Protein AF-A0A6N8J0K9-F1 (afdb_monomer_lite)

Organism: NCBI:txid2682844

Secondary structure (DSSP, 8-state):
---------------------HHHHHHHHHHHHHHHHHH-GGGGTSTT-TTHHHHHTTSTTT--S-HHHHHHHHHHHHHH---HHHHHHHHHTHHHHHHHHHHHHHHHHHHHHHHH-HHHHHHHTTS---S-HHHHHHHHHHHTS-TT--S------TTSPPPPPP--PPPP------

Foldseek 3Di:
DDDDDDDDDPPPDVPPPPPDDPLRVVLLVLLVLLVVCQVDVVLVVPPPRPSVLSVQQLQVVRHPDDLVSNVSSLVSNLVVDPDPRSLLVCQAGRVLNSCAPVLVVCLVVLLVVLVVDVSSLVSLVSHDDHHDPVSVVSNVVSNPDDPPPPDDDDDPDPPDDDDDDDDDDDDDPDDDDD

Radius of gyration: 23.14 Å; chains: 1; bounding box: 69×54×76 Å

pLDDT: mean 70.13, std 21.24, range [27.25, 92.38]

Sequence (178 aa):
MPNAAEIVLDVKTPRVASSGTRRERFLDEWAAAYVRAQRDPTLLEVDEHPLRWAVRDLVLPLGMASAEDCWEVVLRILRLTSDSEVLNVLVAGPLAYLIADSGRLFIDRIEAEAWRSPKFRKLLHCVWRCGPADVWARIDAVRELPTTWRTGLPHRDPCRPAAATPGDDCPSPSLRVA

InterPro domains:
  IPR049221 Domain of unknown function DUF6869 [PF21746] (47-144)

Structure (mmCIF, N/CA/C/O backbone):
data_AF-A0A6N8J0K9-F1
#
_entry.id   AF-A0A6N8J0K9-F1
#
loop_
_atom_site.group_PDB
_atom_site.id
_atom_site.type_symbol
_atom_site.label_atom_id
_atom_site.label_alt_id
_atom_site.label_comp_id
_atom_site.label_asym_id
_atom_site.label_entity_id
_atom_site.label_seq_id
_atom_site.pdbx_PDB_ins_code
_atom_site.Cartn_x
_atom_site.Cartn_y
_atom_site.Cartn_z
_atom_site.occupancy
_atom_site.B_iso_or_equiv
_atom_site.auth_seq_id
_atom_site.auth_comp_id
_atom_site.auth_asym_id
_atom_site.auth_atom_id
_atom_site.pdbx_PDB_model_num
ATOM 1 N N . MET A 1 1 ? 37.560 31.696 46.627 1.00 37.91 1 MET A N 1
ATOM 2 C CA . MET A 1 1 ? 37.158 32.159 45.283 1.00 37.91 1 MET A CA 1
ATOM 3 C C . MET A 1 1 ? 36.817 30.922 44.452 1.00 37.91 1 MET A C 1
ATOM 5 O O . MET A 1 1 ? 37.749 30.275 43.992 1.00 37.91 1 MET A O 1
ATOM 9 N N . PRO A 1 2 ? 35.544 30.495 44.365 1.00 39.41 2 PRO A N 1
ATOM 10 C CA . PRO A 1 2 ? 35.146 29.360 43.534 1.00 39.41 2 PRO A CA 1
ATOM 11 C C . PRO A 1 2 ? 34.843 29.828 42.102 1.00 39.41 2 PRO A C 1
ATOM 13 O O . PRO A 1 2 ? 34.223 30.871 41.909 1.00 39.41 2 PRO A O 1
ATOM 16 N N . ASN A 1 3 ? 35.317 29.076 41.109 1.00 37.09 3 ASN A N 1
ATOM 17 C CA . ASN A 1 3 ? 35.076 29.345 39.693 1.00 37.09 3 ASN A CA 1
ATOM 18 C C . ASN A 1 3 ? 33.691 28.813 39.289 1.00 37.09 3 ASN A C 1
ATOM 20 O O . ASN A 1 3 ? 33.386 27.643 39.523 1.00 37.09 3 ASN A O 1
ATOM 24 N N . ALA A 1 4 ? 32.882 29.689 38.699 1.00 43.97 4 ALA A N 1
ATOM 25 C CA . ALA A 1 4 ? 31.585 29.406 38.112 1.00 43.97 4 ALA A CA 1
ATOM 26 C C . ALA A 1 4 ? 31.700 29.482 36.582 1.00 43.97 4 ALA A C 1
ATOM 28 O O . ALA A 1 4 ? 31.986 30.549 36.048 1.00 43.97 4 ALA A O 1
ATOM 29 N N . ALA A 1 5 ? 31.465 28.355 35.908 1.00 46.19 5 ALA A N 1
ATOM 30 C CA . ALA A 1 5 ? 30.976 28.252 34.527 1.00 46.19 5 ALA A CA 1
ATOM 31 C C . ALA A 1 5 ? 30.537 26.785 34.318 1.00 46.19 5 ALA A C 1
ATOM 33 O O . ALA A 1 5 ? 31.371 25.884 34.299 1.00 46.19 5 ALA A O 1
ATOM 34 N N . GLU A 1 6 ? 29.254 26.484 34.551 1.00 41.03 6 GLU A N 1
ATOM 35 C CA . GLU A 1 6 ? 28.225 26.267 33.506 1.00 41.03 6 GLU A CA 1
ATOM 36 C C . GLU A 1 6 ? 28.444 24.950 32.739 1.00 41.03 6 GLU A C 1
ATOM 38 O O . GLU A 1 6 ? 29.311 24.826 31.885 1.00 41.03 6 GLU A O 1
ATOM 43 N N . ILE A 1 7 ? 27.795 23.852 33.148 1.00 47.38 7 ILE A N 1
ATOM 44 C CA . ILE A 1 7 ? 26.453 23.440 32.684 1.00 47.38 7 ILE A CA 1
ATOM 45 C C . ILE A 1 7 ? 26.294 23.674 31.176 1.00 47.38 7 ILE A C 1
ATOM 47 O O . ILE A 1 7 ? 25.633 24.612 30.742 1.00 47.38 7 ILE A O 1
ATOM 51 N N . VAL A 1 8 ? 26.863 22.775 30.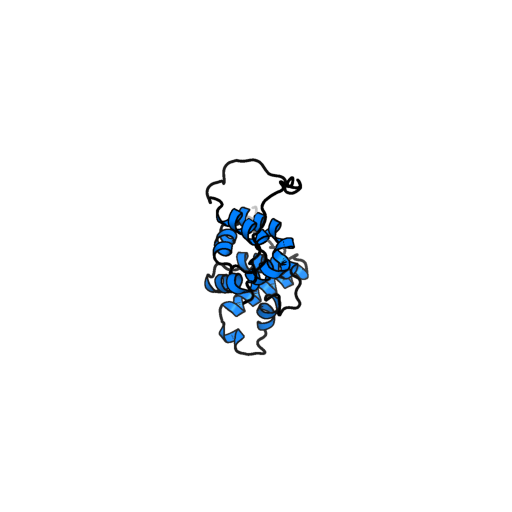374 1.00 44.28 8 VAL A N 1
ATOM 52 C CA . VAL A 1 8 ? 26.406 22.578 28.997 1.00 44.28 8 VAL A CA 1
ATOM 53 C C . VAL A 1 8 ? 25.475 21.378 28.998 1.00 44.28 8 VAL A C 1
ATOM 55 O O . VAL A 1 8 ? 25.856 20.256 29.325 1.00 44.28 8 VAL A O 1
ATOM 58 N N . LEU A 1 9 ? 24.222 21.692 28.692 1.00 39.19 9 LEU A N 1
ATOM 59 C CA . LEU A 1 9 ? 23.090 20.800 28.533 1.00 39.19 9 LEU A CA 1
ATOM 60 C C . LEU A 1 9 ? 23.458 19.578 27.686 1.00 39.19 9 LEU A C 1
ATOM 62 O O . LEU A 1 9 ? 23.813 19.700 26.513 1.00 39.19 9 LEU A O 1
ATOM 66 N N . ASP A 1 10 ? 23.270 18.401 28.279 1.00 38.03 10 ASP A N 1
ATOM 67 C CA . ASP A 1 10 ? 23.018 17.152 27.568 1.00 38.03 10 ASP A CA 1
ATOM 68 C C . ASP A 1 10 ? 21.685 17.322 26.816 1.00 38.03 10 ASP A C 1
ATOM 70 O O . ASP A 1 10 ? 20.605 16.940 27.274 1.00 38.03 10 ASP A O 1
ATOM 74 N N . VAL A 1 11 ? 21.740 18.008 25.669 1.00 41.25 11 VAL A N 1
ATOM 75 C CA . VAL A 1 11 ? 20.702 17.909 24.649 1.00 41.25 11 VAL A CA 1
ATOM 76 C C . VAL A 1 11 ? 20.838 16.504 24.098 1.00 41.25 11 VAL A C 1
ATOM 78 O O . VAL A 1 11 ? 21.549 16.240 23.130 1.00 41.25 11 VAL A O 1
ATOM 81 N N . LYS A 1 12 ? 20.139 15.590 24.761 1.00 38.19 12 LYS A N 1
ATOM 82 C CA . LYS A 1 12 ? 19.799 14.277 24.251 1.00 38.19 12 LYS A CA 1
ATOM 83 C C . LYS A 1 12 ? 18.932 14.481 23.015 1.00 38.19 12 LYS A C 1
ATOM 85 O O . LYS A 1 12 ? 17.704 14.439 23.069 1.00 38.19 12 LYS A O 1
ATOM 90 N N . THR A 1 13 ? 19.585 14.744 21.889 1.00 38.44 13 THR A N 1
ATOM 91 C CA . THR A 1 13 ? 19.009 14.595 20.560 1.00 38.44 13 THR A CA 1
ATOM 92 C C . THR A 1 13 ? 18.334 13.225 20.540 1.00 38.44 13 THR A C 1
ATOM 94 O O . THR A 1 13 ? 18.974 12.242 20.938 1.00 38.44 13 THR A O 1
ATOM 97 N N . PRO A 1 14 ? 17.063 13.097 20.119 1.00 34.81 14 PRO A N 1
ATOM 98 C CA . PRO A 1 14 ? 16.511 11.785 19.851 1.00 34.81 14 PRO A CA 1
ATOM 99 C C . PRO A 1 14 ? 17.343 11.189 18.719 1.00 34.81 14 PRO A C 1
ATOM 101 O O . PRO A 1 14 ? 17.196 11.526 17.546 1.00 34.81 14 PRO A O 1
ATOM 104 N N . ARG A 1 15 ? 18.285 10.331 19.103 1.00 34.47 15 ARG A N 1
ATOM 105 C CA . ARG A 1 15 ? 19.026 9.454 18.215 1.00 34.47 15 ARG A CA 1
ATOM 106 C C . ARG A 1 15 ? 17.961 8.530 17.635 1.00 34.47 15 ARG A C 1
ATOM 108 O O . ARG A 1 15 ? 17.581 7.553 18.276 1.00 34.47 15 ARG A O 1
ATOM 115 N N . VAL A 1 16 ? 17.396 8.895 16.483 1.00 47.88 16 VAL A N 1
ATOM 116 C CA . VAL A 1 16 ? 16.538 7.994 15.713 1.00 47.88 16 VAL A CA 1
ATOM 117 C C . VAL A 1 16 ? 17.436 6.820 15.370 1.00 47.88 16 VAL A C 1
ATOM 119 O O . VAL A 1 16 ? 18.315 6.917 14.516 1.00 47.88 16 VAL A O 1
ATOM 122 N N . ALA A 1 17 ? 17.303 5.746 16.142 1.00 40.53 17 ALA A N 1
ATOM 123 C CA . ALA A 1 17 ? 17.994 4.504 15.897 1.00 40.53 17 ALA A CA 1
ATOM 124 C C . ALA A 1 17 ? 17.474 3.979 14.560 1.00 40.53 17 ALA A C 1
ATOM 126 O O . ALA A 1 17 ? 16.428 3.344 14.485 1.00 40.53 17 ALA A O 1
ATOM 127 N N . SER A 1 18 ? 18.191 4.276 13.481 1.00 49.00 18 SER A N 1
ATOM 128 C CA . SER A 1 18 ? 18.022 3.620 12.193 1.00 49.00 18 SER A CA 1
ATOM 129 C C . SER A 1 18 ? 18.579 2.197 12.301 1.00 49.00 18 SER A C 1
ATOM 131 O O . SER A 1 18 ? 19.588 1.856 11.690 1.00 49.00 18 SER A O 1
ATOM 133 N N . SER A 1 19 ? 17.949 1.374 13.137 1.00 49.12 19 SER A N 1
ATOM 134 C CA . SER A 1 19 ? 18.198 -0.060 13.281 1.00 49.12 19 SER A CA 1
ATOM 135 C C . SER A 1 19 ? 17.132 -0.860 12.535 1.00 49.12 19 SER A C 1
ATOM 137 O O . SER A 1 19 ? 16.676 -1.888 13.024 1.00 49.12 19 SER A O 1
ATOM 139 N N . GLY A 1 20 ? 16.686 -0.366 11.377 1.00 59.34 20 GLY A N 1
ATOM 140 C CA . GLY A 1 20 ? 15.773 -1.123 10.532 1.00 59.34 20 GLY A CA 1
ATOM 141 C C . GLY A 1 20 ? 16.510 -2.286 9.878 1.00 59.34 20 GLY A C 1
ATOM 142 O O . GLY A 1 20 ? 17.673 -2.134 9.479 1.00 59.34 20 GLY A O 1
ATOM 143 N N . THR A 1 21 ? 15.873 -3.451 9.773 1.00 83.12 21 THR A N 1
ATOM 144 C CA . THR A 1 21 ? 16.449 -4.606 9.065 1.00 83.12 21 THR A CA 1
ATOM 145 C C . THR A 1 21 ? 16.818 -4.231 7.618 1.00 83.12 21 THR A C 1
ATOM 147 O O . THR A 1 21 ? 16.293 -3.269 7.054 1.00 83.12 21 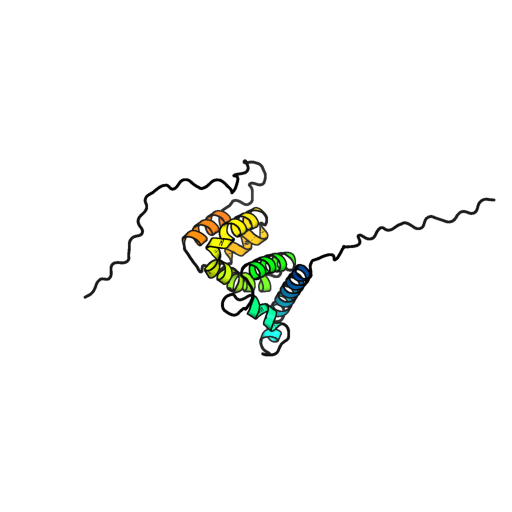THR A O 1
ATOM 150 N N . ARG A 1 22 ? 17.744 -4.965 6.971 1.00 85.94 22 ARG A N 1
ATOM 151 C CA . ARG A 1 22 ? 18.100 -4.712 5.551 1.00 85.94 22 ARG A CA 1
ATOM 152 C C . ARG A 1 22 ? 16.846 -4.676 4.662 1.00 85.94 22 ARG A C 1
ATOM 154 O O . ARG A 1 22 ? 16.783 -3.861 3.750 1.00 85.94 22 ARG A O 1
ATOM 161 N N . ARG A 1 23 ? 15.859 -5.520 4.976 1.00 85.56 23 ARG A N 1
ATOM 162 C CA . ARG A 1 23 ? 14.555 -5.568 4.313 1.00 85.56 23 ARG A CA 1
ATOM 163 C C . ARG A 1 23 ? 13.742 -4.297 4.547 1.00 85.56 23 ARG A C 1
ATOM 165 O O . ARG A 1 23 ? 13.281 -3.713 3.582 1.00 85.56 23 ARG A O 1
ATOM 172 N N . GLU A 1 24 ? 13.609 -3.824 5.784 1.00 87.94 24 GLU A N 1
ATOM 173 C CA . GLU A 1 24 ? 12.866 -2.584 6.065 1.00 87.94 24 GLU A CA 1
ATOM 174 C C . GLU A 1 24 ? 13.428 -1.383 5.310 1.00 87.94 24 GLU A C 1
ATOM 176 O O . GLU A 1 24 ? 12.662 -0.652 4.691 1.00 87.94 24 GLU A O 1
ATOM 181 N N . ARG A 1 25 ? 14.759 -1.229 5.285 1.00 89.75 25 ARG A N 1
ATOM 182 C CA . ARG A 1 25 ? 15.398 -0.146 4.523 1.00 89.75 25 ARG A CA 1
ATOM 183 C C . ARG A 1 25 ? 15.123 -0.254 3.028 1.00 89.75 25 ARG A C 1
ATOM 185 O O . ARG A 1 25 ? 14.883 0.763 2.391 1.00 89.75 25 ARG A O 1
ATOM 192 N N . PHE A 1 26 ? 15.131 -1.472 2.491 1.00 89.75 26 PHE A N 1
ATOM 193 C CA . PHE A 1 26 ? 14.785 -1.718 1.095 1.00 89.75 26 PHE A CA 1
ATOM 194 C C . PHE A 1 26 ? 13.323 -1.349 0.795 1.00 89.75 26 PHE A C 1
ATOM 196 O O . PHE A 1 26 ? 13.050 -0.690 -0.201 1.00 89.75 26 PHE A O 1
ATOM 203 N N . LEU A 1 27 ? 12.382 -1.699 1.676 1.00 91.00 27 LEU A N 1
ATOM 204 C CA . LEU A 1 27 ? 10.966 -1.347 1.514 1.00 91.00 27 LEU A CA 1
ATOM 205 C C . LEU A 1 27 ? 10.728 0.167 1.630 1.00 91.00 27 LEU A C 1
ATOM 207 O O . LEU A 1 27 ? 9.882 0.715 0.923 1.00 91.00 27 LEU A O 1
ATOM 211 N N . ASP A 1 28 ? 11.470 0.850 2.503 1.00 91.56 28 ASP A N 1
ATOM 212 C CA . ASP A 1 28 ? 11.413 2.308 2.634 1.00 91.56 28 ASP A CA 1
ATOM 213 C C . ASP A 1 28 ? 11.998 3.006 1.394 1.00 91.56 28 ASP A C 1
ATOM 215 O O . ASP A 1 28 ? 11.410 3.964 0.887 1.00 91.56 28 ASP A O 1
ATOM 219 N N . GLU A 1 29 ? 13.119 2.503 0.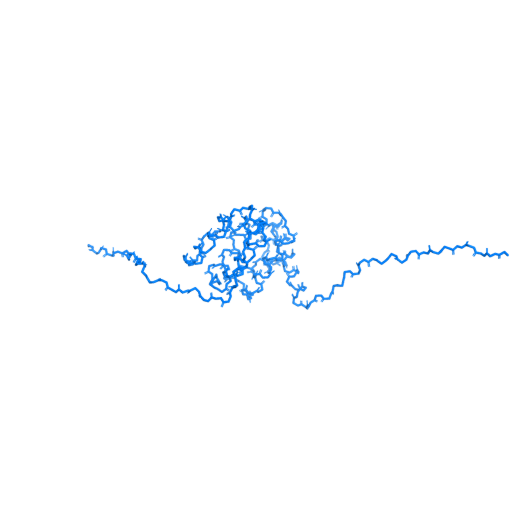867 1.00 92.19 29 GLU A N 1
ATOM 220 C CA . GLU A 1 29 ? 13.731 2.982 -0.376 1.00 92.19 29 GLU A CA 1
ATOM 221 C C . GLU A 1 29 ? 12.800 2.776 -1.570 1.00 92.19 29 GLU A C 1
ATOM 223 O O . GLU A 1 29 ? 12.590 3.702 -2.354 1.00 92.19 29 GLU A O 1
ATOM 228 N N . TRP A 1 30 ? 12.177 1.603 -1.669 1.00 92.06 30 TRP A N 1
ATOM 229 C CA . TRP A 1 30 ? 11.205 1.305 -2.712 1.00 92.06 30 TRP A CA 1
ATOM 230 C C . TRP A 1 30 ? 10.004 2.255 -2.640 1.00 92.06 30 TRP A C 1
ATOM 232 O O . TRP A 1 30 ? 9.646 2.886 -3.637 1.00 92.06 30 TRP A O 1
ATOM 242 N N . ALA A 1 31 ? 9.427 2.455 -1.455 1.00 91.62 31 ALA A N 1
ATOM 243 C CA . ALA A 1 31 ? 8.324 3.392 -1.281 1.00 91.62 31 ALA A CA 1
ATOM 244 C C . ALA A 1 31 ? 8.719 4.834 -1.664 1.00 91.62 31 ALA A C 1
ATOM 246 O O . ALA A 1 31 ? 7.956 5.528 -2.340 1.00 91.62 31 ALA A O 1
ATOM 247 N N . ALA A 1 32 ? 9.924 5.282 -1.297 1.00 91.94 32 ALA A N 1
ATOM 248 C CA . ALA A 1 32 ? 10.436 6.599 -1.674 1.00 91.94 32 ALA A CA 1
ATOM 249 C C . ALA A 1 32 ? 10.689 6.728 -3.188 1.00 91.94 32 ALA A C 1
ATOM 251 O O . ALA A 1 32 ? 10.361 7.759 -3.782 1.00 91.94 32 ALA A O 1
ATOM 252 N N . ALA A 1 33 ? 11.241 5.688 -3.819 1.00 90.50 33 ALA A N 1
ATOM 253 C CA . ALA A 1 33 ? 11.474 5.622 -5.258 1.00 90.50 33 ALA A CA 1
ATOM 254 C C . ALA A 1 33 ? 10.156 5.686 -6.041 1.00 90.50 33 ALA A C 1
ATOM 256 O O . ALA A 1 33 ? 10.053 6.458 -6.994 1.00 90.50 33 ALA A O 1
ATOM 257 N N . TYR A 1 34 ? 9.128 4.964 -5.586 1.00 89.50 34 TYR A N 1
ATOM 258 C CA . TYR A 1 34 ? 7.792 5.014 -6.176 1.00 89.50 34 TYR A CA 1
ATOM 259 C C . TYR A 1 34 ? 7.192 6.423 -6.099 1.00 89.50 34 TYR A C 1
ATOM 261 O O . TYR A 1 34 ? 6.750 6.964 -7.108 1.00 89.50 34 TYR A O 1
ATOM 269 N N . VAL A 1 35 ? 7.220 7.061 -4.922 1.00 90.19 35 VAL A N 1
ATOM 270 C CA . VAL A 1 35 ? 6.685 8.426 -4.755 1.00 90.19 35 VAL A CA 1
ATOM 271 C C . VAL A 1 35 ? 7.402 9.421 -5.670 1.00 90.19 35 VAL A C 1
ATOM 273 O O . VAL A 1 35 ? 6.755 10.285 -6.255 1.00 90.19 35 VAL A O 1
ATOM 276 N N . ARG A 1 36 ? 8.726 9.302 -5.817 1.00 89.25 36 ARG A N 1
ATOM 277 C CA . ARG A 1 36 ? 9.507 10.144 -6.735 1.00 89.25 36 ARG A CA 1
ATOM 278 C C . ARG A 1 36 ? 9.105 9.934 -8.190 1.00 89.25 36 ARG A C 1
ATOM 280 O O . ARG A 1 36 ? 8.889 10.916 -8.886 1.00 89.25 36 ARG A O 1
ATOM 287 N N . ALA A 1 37 ? 8.971 8.680 -8.615 1.00 86.75 37 ALA A N 1
ATOM 288 C CA . ALA A 1 37 ? 8.583 8.341 -9.978 1.00 86.75 37 ALA A CA 1
ATOM 289 C C . ALA A 1 37 ? 7.180 8.852 -10.340 1.00 86.75 37 ALA A C 1
ATOM 291 O O . ALA A 1 37 ? 6.961 9.282 -11.462 1.00 86.75 37 ALA A O 1
ATOM 292 N N . GLN A 1 38 ? 6.241 8.842 -9.390 1.00 86.75 38 GLN A N 1
ATOM 293 C CA . GLN A 1 38 ? 4.881 9.325 -9.644 1.00 86.75 38 GLN A CA 1
ATOM 294 C C . GLN A 1 38 ? 4.750 10.852 -9.599 1.00 86.75 38 GLN A C 1
ATOM 296 O O . GLN A 1 38 ? 3.845 11.399 -10.216 1.00 86.75 38 GLN A O 1
ATOM 301 N N . ARG A 1 39 ? 5.637 11.548 -8.878 1.00 87.44 39 ARG A N 1
ATOM 302 C CA . ARG A 1 39 ? 5.664 13.022 -8.852 1.00 87.44 39 ARG A CA 1
ATOM 303 C C . ARG A 1 39 ? 6.228 13.643 -10.119 1.00 87.44 39 ARG A C 1
ATOM 305 O O . ARG A 1 39 ? 5.923 14.792 -10.411 1.00 87.44 39 ARG A O 1
ATOM 312 N N . ASP A 1 40 ? 7.071 12.905 -10.826 1.00 84.50 40 ASP A N 1
ATOM 313 C CA . ASP A 1 40 ? 7.612 13.320 -12.109 1.00 84.50 40 ASP A CA 1
ATOM 314 C C . ASP A 1 40 ? 7.417 12.187 -13.126 1.00 84.50 40 ASP A C 1
ATOM 316 O O . ASP A 1 40 ? 8.310 11.356 -13.322 1.00 84.50 40 ASP A O 1
ATOM 320 N N . PRO A 1 41 ? 6.231 12.125 -13.763 1.00 74.75 41 PRO A N 1
ATOM 321 C CA . PRO A 1 41 ? 5.900 11.074 -14.717 1.00 74.75 41 PRO A CA 1
ATOM 322 C C . PRO A 1 41 ? 6.828 11.042 -15.935 1.00 74.75 41 PRO A C 1
ATOM 324 O O . PRO A 1 41 ? 6.949 9.996 -16.567 1.00 74.75 41 PRO A O 1
ATOM 327 N N . THR A 1 42 ? 7.531 12.139 -16.244 1.00 79.94 42 THR A N 1
ATOM 328 C CA . THR A 1 42 ? 8.500 12.180 -17.354 1.00 79.94 42 THR A CA 1
ATOM 329 C C . THR A 1 42 ? 9.672 11.223 -17.116 1.00 79.94 42 THR A C 1
ATOM 331 O O . THR A 1 42 ? 10.222 10.642 -18.053 1.00 79.94 42 THR A O 1
ATOM 334 N N . LEU A 1 43 ? 9.988 10.934 -15.847 1.00 75.88 43 LEU A N 1
ATOM 335 C CA . LEU A 1 43 ? 10.980 9.926 -15.465 1.00 75.88 43 LEU A CA 1
ATOM 336 C C . LEU A 1 43 ? 10.550 8.501 -15.849 1.00 75.88 43 LEU A C 1
ATOM 338 O O . LEU A 1 43 ? 11.382 7.597 -15.901 1.00 75.88 43 LEU A O 1
ATOM 342 N N . LEU A 1 44 ? 9.259 8.282 -16.106 1.00 73.25 44 LEU A N 1
ATOM 343 C CA . LEU A 1 44 ? 8.693 7.015 -16.571 1.00 73.25 44 LEU A CA 1
ATOM 344 C C . LEU A 1 44 ? 8.526 6.962 -18.097 1.00 73.25 44 LEU A C 1
ATOM 346 O O . LEU A 1 44 ? 8.033 5.959 -18.608 1.00 73.25 44 LEU A O 1
ATOM 350 N N . GLU A 1 45 ? 8.951 7.989 -18.836 1.00 76.19 45 GLU A N 1
ATOM 351 C CA . GLU A 1 45 ? 8.998 7.963 -20.304 1.00 76.19 45 GLU A CA 1
ATOM 352 C C . GLU A 1 45 ? 10.318 7.358 -20.809 1.00 76.19 45 GLU A C 1
ATOM 354 O O . GLU A 1 45 ? 10.319 6.562 -21.744 1.00 76.19 45 GLU A O 1
ATOM 359 N N . VAL A 1 46 ? 11.438 7.597 -20.117 1.00 76.56 46 VAL A N 1
ATOM 360 C CA . VAL A 1 46 ? 12.779 7.084 -20.480 1.00 76.56 46 VAL A CA 1
ATOM 361 C C . VAL A 1 46 ? 12.986 5.636 -20.027 1.00 76.56 46 VAL A C 1
ATOM 363 O O . VAL A 1 46 ? 13.064 5.397 -18.822 1.00 76.56 46 VAL A O 1
ATOM 366 N N . ASP A 1 47 ? 13.002 4.650 -20.936 1.00 68.38 47 ASP A N 1
ATOM 367 C CA . ASP A 1 47 ? 12.897 3.203 -20.599 1.00 68.38 47 ASP A CA 1
ATOM 368 C C . ASP A 1 47 ? 13.951 2.683 -19.612 1.00 68.38 47 ASP A C 1
ATOM 370 O O . ASP A 1 47 ? 13.668 1.793 -18.811 1.00 68.38 47 ASP A O 1
ATOM 374 N N . GLU A 1 48 ? 15.125 3.303 -19.577 1.00 75.06 48 GLU A N 1
ATOM 375 C CA . GLU A 1 48 ? 16.237 2.910 -18.704 1.00 75.06 48 GLU A CA 1
ATOM 376 C C . GLU A 1 48 ? 16.294 3.693 -17.381 1.00 75.06 48 GLU A C 1
ATOM 378 O O . GLU A 1 48 ? 17.268 3.589 -16.634 1.00 75.06 48 GLU A O 1
ATOM 383 N N . HIS A 1 49 ? 15.274 4.498 -17.059 1.00 78.50 49 HIS A N 1
ATOM 384 C CA . HIS A 1 49 ? 15.339 5.355 -15.880 1.00 78.50 49 HIS A CA 1
ATOM 385 C C . HIS A 1 49 ? 15.449 4.534 -14.575 1.00 78.50 49 HIS A C 1
ATOM 387 O O . HIS A 1 49 ? 14.627 3.641 -14.328 1.00 78.50 49 HIS A O 1
ATOM 393 N N . PRO A 1 50 ? 16.387 4.872 -13.665 1.00 82.50 50 PRO A N 1
ATOM 394 C CA . PRO A 1 50 ? 16.703 4.085 -12.468 1.00 82.50 50 PRO A CA 1
ATOM 395 C C . PRO A 1 50 ? 15.582 4.009 -11.422 1.00 82.50 50 PRO A C 1
ATOM 397 O O . PRO A 1 50 ? 15.756 3.343 -10.410 1.00 82.50 50 PRO A O 1
ATOM 400 N N . LEU A 1 51 ? 14.442 4.676 -11.627 1.00 83.12 51 LEU A N 1
ATOM 401 C CA . LEU A 1 51 ? 13.257 4.568 -10.763 1.00 83.12 51 LEU A CA 1
ATOM 402 C C . LEU A 1 51 ? 12.136 3.697 -11.355 1.00 83.12 51 LEU A C 1
ATOM 404 O O . LEU A 1 51 ? 11.177 3.397 -10.646 1.00 83.12 51 LEU A O 1
ATOM 408 N N . ARG A 1 52 ? 12.234 3.253 -12.618 1.00 78.56 52 ARG A N 1
ATOM 409 C CA . ARG A 1 52 ? 11.168 2.451 -13.253 1.00 78.56 52 ARG A CA 1
ATOM 410 C C . ARG A 1 52 ? 10.945 1.107 -12.578 1.00 78.56 52 ARG A C 1
ATOM 412 O O . ARG A 1 52 ? 9.809 0.639 -12.537 1.00 78.56 52 ARG A O 1
ATOM 419 N N . TRP A 1 53 ? 11.998 0.513 -12.012 1.00 84.12 53 TRP A N 1
ATOM 420 C CA . TRP A 1 53 ? 11.884 -0.740 -11.260 1.00 84.12 53 TRP A CA 1
ATOM 421 C C . TRP A 1 53 ? 10.872 -0.614 -10.116 1.00 84.12 53 TRP A C 1
ATOM 423 O O . TRP A 1 53 ? 10.072 -1.517 -9.923 1.00 84.12 53 TRP A O 1
ATOM 433 N N . ALA A 1 54 ? 10.826 0.531 -9.425 1.00 85.81 54 ALA A N 1
ATOM 434 C CA . ALA A 1 54 ? 9.947 0.729 -8.277 1.00 85.81 54 ALA A CA 1
ATOM 435 C C . ALA A 1 54 ? 8.463 0.718 -8.670 1.00 85.81 54 ALA A C 1
ATOM 437 O O . ALA A 1 54 ? 7.621 0.256 -7.900 1.00 85.81 54 ALA A O 1
ATOM 438 N N . VAL A 1 55 ? 8.134 1.220 -9.863 1.00 83.31 55 VAL A N 1
ATOM 439 C CA . VAL A 1 55 ? 6.764 1.197 -10.391 1.00 83.31 55 VAL A CA 1
ATOM 440 C C . VAL A 1 55 ? 6.438 -0.178 -10.967 1.00 83.31 55 VAL A C 1
ATOM 442 O O . VAL A 1 55 ? 5.402 -0.739 -10.623 1.00 83.31 55 VAL A O 1
ATOM 445 N N . ARG A 1 56 ? 7.333 -0.748 -11.783 1.00 81.44 56 ARG A N 1
ATOM 446 C CA . ARG A 1 56 ? 7.159 -2.079 -12.384 1.00 81.44 56 ARG A CA 1
ATOM 447 C C . ARG A 1 56 ? 6.954 -3.154 -11.321 1.00 81.44 56 ARG A C 1
ATOM 449 O O . ARG A 1 56 ? 6.012 -3.931 -11.417 1.00 81.44 56 ARG A O 1
ATOM 456 N N . ASP A 1 57 ? 7.810 -3.171 -10.306 1.00 82.00 57 ASP A N 1
ATOM 457 C CA . ASP A 1 57 ? 7.828 -4.235 -9.308 1.00 82.00 57 ASP A CA 1
ATOM 458 C C . ASP A 1 57 ? 6.610 -4.167 -8.369 1.00 82.00 57 ASP A C 1
ATOM 460 O O . ASP A 1 57 ? 6.257 -5.173 -7.761 1.00 82.00 57 ASP A O 1
ATOM 464 N N . LEU A 1 58 ? 5.934 -3.010 -8.282 1.00 80.88 58 LEU A N 1
ATOM 465 C CA . LEU A 1 58 ? 4.732 -2.816 -7.458 1.00 80.88 58 LEU A CA 1
ATOM 466 C C . LEU A 1 58 ? 3.431 -3.148 -8.214 1.00 80.88 58 LEU A C 1
ATOM 468 O O . LEU A 1 58 ? 2.373 -3.307 -7.604 1.00 80.88 58 LEU A O 1
ATOM 472 N N . VAL A 1 59 ? 3.486 -3.260 -9.543 1.00 73.81 59 VAL A N 1
ATOM 473 C CA . VAL A 1 59 ? 2.344 -3.637 -10.384 1.00 73.81 59 VAL A CA 1
ATOM 474 C C . VAL A 1 59 ? 2.332 -5.162 -10.525 1.00 73.81 59 VAL A C 1
ATOM 476 O O . VAL A 1 59 ? 3.135 -5.742 -11.245 1.00 73.81 59 VAL A O 1
ATOM 479 N N . LEU A 1 60 ? 1.421 -5.814 -9.799 1.00 57.44 60 LEU A N 1
ATOM 480 C CA . LEU A 1 60 ? 1.398 -7.261 -9.521 1.00 57.44 60 LEU A CA 1
ATOM 481 C C . LEU A 1 60 ? 0.881 -8.200 -10.642 1.00 57.44 60 LEU A C 1
ATOM 483 O O . LEU A 1 60 ? 0.384 -9.281 -10.348 1.00 57.44 60 LEU A O 1
ATOM 487 N N . PRO A 1 61 ? 1.001 -7.839 -11.931 1.00 53.66 61 PRO A N 1
ATOM 488 C CA . PRO A 1 61 ? 1.331 -8.865 -12.938 1.00 53.66 61 PRO A CA 1
ATOM 489 C C . PRO A 1 61 ? 2.674 -8.644 -13.658 1.00 53.66 61 PRO A C 1
ATOM 491 O O . PRO A 1 61 ? 3.063 -9.459 -14.489 1.00 53.66 61 PRO A O 1
ATOM 494 N N . LEU A 1 62 ? 3.378 -7.547 -13.369 1.00 56.62 62 LEU A N 1
ATOM 495 C CA . LEU A 1 62 ? 4.619 -7.126 -14.038 1.00 56.62 62 LEU A CA 1
ATOM 496 C C . LEU A 1 62 ? 5.859 -7.211 -13.133 1.00 56.62 62 LEU A C 1
ATOM 498 O O . LEU A 1 62 ? 6.986 -7.148 -13.628 1.00 56.62 62 LEU A O 1
ATOM 502 N N . GLY A 1 63 ? 5.655 -7.321 -11.819 1.00 62.38 63 GLY A N 1
ATOM 503 C CA . GLY A 1 63 ? 6.709 -7.330 -10.812 1.00 62.38 63 GLY A CA 1
ATOM 504 C C . GLY A 1 63 ? 7.161 -8.720 -10.369 1.00 62.38 63 GLY A C 1
ATOM 505 O O . GLY A 1 63 ? 6.403 -9.682 -10.403 1.00 62.38 63 GLY A O 1
ATOM 506 N N . MET A 1 64 ? 8.406 -8.805 -9.889 1.00 64.62 64 MET A N 1
ATOM 507 C CA . MET A 1 64 ? 8.981 -10.012 -9.266 1.00 64.62 64 MET A CA 1
ATOM 508 C C . MET A 1 64 ? 8.781 -10.054 -7.741 1.00 64.62 64 MET A C 1
ATOM 510 O O . MET A 1 64 ? 9.265 -10.970 -7.075 1.00 64.62 64 MET A O 1
ATOM 514 N N . ALA A 1 65 ? 8.136 -9.034 -7.172 1.00 75.38 65 ALA A N 1
ATOM 515 C CA . ALA A 1 65 ? 7.977 -8.891 -5.736 1.00 75.38 65 ALA A CA 1
ATOM 516 C C . ALA A 1 65 ? 6.836 -9.753 -5.189 1.00 75.38 65 ALA A C 1
ATOM 518 O O . ALA A 1 65 ? 5.843 -10.022 -5.866 1.00 75.38 65 ALA A O 1
ATOM 519 N N . SER A 1 66 ? 6.972 -10.166 -3.929 1.00 82.50 66 SER A N 1
ATOM 520 C CA . SER A 1 66 ? 5.915 -10.903 -3.245 1.00 82.50 66 SER A CA 1
ATOM 521 C C . SER A 1 66 ? 4.720 -9.994 -2.938 1.00 82.50 66 SER A C 1
ATOM 523 O O . SER A 1 66 ? 4.880 -8.795 -2.696 1.00 82.50 66 SER A O 1
ATOM 525 N N . ALA A 1 67 ? 3.515 -10.570 -2.868 1.00 82.94 67 ALA A N 1
ATOM 526 C CA . ALA A 1 67 ? 2.314 -9.838 -2.457 1.00 82.94 67 ALA A CA 1
ATOM 527 C C . ALA A 1 67 ? 2.469 -9.178 -1.070 1.00 82.94 67 ALA A C 1
ATOM 529 O O . ALA A 1 67 ? 1.936 -8.094 -0.832 1.00 82.94 67 ALA A O 1
ATOM 530 N N . GLU A 1 68 ? 3.250 -9.796 -0.178 1.00 86.25 68 GLU A N 1
ATOM 531 C CA . GLU A 1 68 ? 3.585 -9.252 1.142 1.00 86.25 68 GLU A CA 1
ATOM 532 C C . GLU A 1 68 ? 4.448 -7.990 1.055 1.00 86.25 68 GLU A C 1
ATOM 534 O O . GLU A 1 68 ? 4.147 -6.992 1.712 1.00 86.25 68 GLU A O 1
ATOM 539 N N . ASP A 1 69 ? 5.487 -7.990 0.216 1.00 87.75 69 ASP A N 1
ATOM 540 C CA . ASP A 1 69 ? 6.329 -6.805 0.039 1.00 87.75 69 ASP A CA 1
ATOM 541 C C . ASP A 1 69 ? 5.534 -5.663 -0.612 1.00 87.75 69 ASP A C 1
ATOM 543 O O . ASP A 1 69 ? 5.621 -4.520 -0.162 1.00 87.75 69 ASP A O 1
ATOM 547 N N . CYS A 1 70 ? 4.680 -5.968 -1.596 1.00 86.69 70 CYS A N 1
ATOM 548 C CA . CYS A 1 70 ? 3.790 -4.983 -2.212 1.00 86.69 70 CYS A CA 1
ATOM 549 C C . CYS A 1 70 ? 2.815 -4.369 -1.197 1.00 86.69 70 CYS A C 1
ATOM 551 O O . CYS A 1 70 ? 2.671 -3.145 -1.145 1.00 86.69 70 CYS A O 1
ATOM 553 N N . TRP A 1 71 ? 2.183 -5.189 -0.351 1.00 89.19 71 TRP A N 1
ATOM 554 C CA . TRP A 1 71 ? 1.322 -4.714 0.737 1.00 89.19 71 TRP A CA 1
ATOM 555 C C . TRP A 1 71 ? 2.081 -3.783 1.692 1.00 89.19 71 TRP A C 1
ATOM 557 O O . TRP A 1 71 ? 1.639 -2.673 2.005 1.00 89.19 71 TRP A O 1
ATOM 567 N N . GLU A 1 72 ? 3.265 -4.205 2.124 1.00 90.62 72 GLU A N 1
ATOM 568 C CA . GLU A 1 72 ? 4.124 -3.444 3.021 1.00 90.62 72 GLU A CA 1
ATOM 569 C C . GLU A 1 72 ? 4.594 -2.103 2.426 1.00 90.62 72 GLU A C 1
ATOM 571 O O . GLU A 1 72 ? 4.696 -1.108 3.157 1.00 90.62 72 GLU A O 1
ATOM 576 N N . VAL A 1 73 ? 4.865 -2.056 1.119 1.00 90.88 73 VAL A N 1
ATOM 577 C CA . VAL A 1 73 ? 5.239 -0.835 0.389 1.00 90.88 73 VAL A CA 1
ATOM 578 C C . VAL A 1 73 ? 4.047 0.101 0.230 1.00 90.88 73 VAL A C 1
ATOM 580 O O . VAL A 1 73 ? 4.194 1.294 0.493 1.00 90.88 73 VAL A O 1
ATOM 583 N N . VAL A 1 74 ? 2.851 -0.409 -0.091 1.00 90.00 74 VAL A N 1
ATOM 584 C CA . VAL A 1 74 ? 1.615 0.396 -0.131 1.00 90.00 74 VAL A CA 1
ATOM 585 C C . VAL A 1 74 ? 1.417 1.122 1.200 1.00 90.00 74 VAL A C 1
ATOM 587 O O . VAL A 1 74 ? 1.261 2.345 1.224 1.00 90.00 74 VAL A O 1
ATOM 590 N N . LEU A 1 75 ? 1.512 0.409 2.327 1.00 90.12 75 LEU A N 1
ATOM 591 C CA . LEU A 1 75 ? 1.378 1.019 3.653 1.00 90.12 75 LEU A CA 1
ATOM 592 C C . LEU A 1 75 ? 2.463 2.070 3.943 1.00 90.12 75 LEU A C 1
ATOM 594 O O . LEU A 1 75 ? 2.191 3.061 4.623 1.00 90.12 75 LEU A O 1
ATOM 598 N N . ARG A 1 76 ? 3.688 1.887 3.437 1.00 92.38 76 ARG A N 1
ATOM 599 C CA . ARG A 1 76 ? 4.773 2.876 3.566 1.00 92.38 76 ARG A CA 1
ATOM 600 C C . ARG A 1 76 ? 4.515 4.118 2.724 1.00 92.38 76 ARG A C 1
ATOM 602 O O . ARG A 1 76 ? 4.621 5.219 3.257 1.00 92.38 76 ARG A O 1
ATOM 609 N N . ILE A 1 77 ? 4.097 3.965 1.468 1.00 90.50 77 ILE A N 1
ATOM 610 C CA . ILE A 1 77 ? 3.732 5.084 0.583 1.00 90.50 77 ILE A CA 1
ATOM 611 C C . ILE A 1 77 ? 2.651 5.945 1.245 1.00 90.50 77 ILE A C 1
ATOM 613 O O . ILE A 1 77 ? 2.772 7.168 1.298 1.00 90.50 77 ILE A O 1
ATOM 617 N N . LEU A 1 78 ? 1.644 5.313 1.852 1.00 89.50 78 LEU A N 1
ATOM 618 C CA . LEU A 1 78 ? 0.562 6.004 2.561 1.00 89.50 78 LEU A CA 1
ATOM 619 C C . LEU A 1 78 ? 1.018 6.847 3.752 1.00 89.50 78 LEU A C 1
ATOM 621 O O . LEU A 1 78 ? 0.391 7.870 4.060 1.00 89.50 78 LEU A O 1
ATOM 625 N N . ARG A 1 79 ? 2.092 6.417 4.421 1.00 88.81 79 ARG A N 1
ATOM 626 C CA . ARG A 1 79 ? 2.739 7.164 5.505 1.00 88.81 79 ARG A CA 1
ATOM 627 C C . ARG A 1 79 ? 3.658 8.263 4.976 1.00 88.81 79 ARG A C 1
ATOM 629 O O . ARG A 1 79 ? 3.742 9.314 5.601 1.00 88.81 79 ARG A O 1
ATOM 636 N N . LEU A 1 80 ? 4.318 8.032 3.842 1.00 89.25 80 LEU A N 1
ATOM 637 C CA . LEU A 1 80 ? 5.294 8.950 3.251 1.00 89.25 80 LEU A CA 1
ATOM 638 C C . LEU A 1 80 ? 4.653 10.138 2.530 1.00 89.25 80 LEU A C 1
ATOM 640 O O . LEU A 1 80 ? 5.213 11.231 2.555 1.00 89.25 80 LEU A O 1
ATOM 644 N N . THR A 1 81 ? 3.507 9.943 1.872 1.00 87.06 81 THR A N 1
ATOM 645 C CA . THR A 1 81 ? 2.889 10.990 1.049 1.00 87.06 81 THR A CA 1
ATOM 646 C C . THR A 1 81 ? 1.404 11.178 1.334 1.00 87.06 81 THR A C 1
ATOM 648 O O . THR A 1 81 ? 0.664 10.234 1.616 1.00 87.06 81 THR A O 1
ATOM 651 N N . SER A 1 82 ? 0.950 12.425 1.242 1.00 84.56 82 SER A N 1
ATOM 652 C CA . SER A 1 82 ? -0.471 12.809 1.206 1.00 84.56 82 SER A CA 1
ATOM 653 C C . SER A 1 82 ? -0.858 13.427 -0.140 1.00 84.56 82 SER A C 1
ATOM 655 O O . SER A 1 82 ? -1.928 14.012 -0.259 1.00 84.56 82 SER A O 1
ATOM 657 N N . ASP A 1 83 ? 0.028 13.302 -1.125 1.00 84.50 83 ASP A N 1
ATOM 658 C CA . ASP A 1 83 ? -0.147 13.788 -2.486 1.00 84.50 83 ASP A CA 1
ATOM 659 C C . ASP A 1 83 ? -1.253 13.000 -3.199 1.00 84.50 83 ASP A C 1
ATOM 661 O O . ASP A 1 83 ? -1.168 11.775 -3.329 1.00 84.50 83 ASP A O 1
ATOM 665 N N . SER A 1 84 ? -2.311 13.694 -3.618 1.00 81.00 84 SER A N 1
ATOM 666 C CA . SER A 1 84 ? -3.484 13.071 -4.229 1.00 81.00 84 SER A CA 1
ATOM 667 C C . SER A 1 84 ? -3.170 12.392 -5.556 1.00 81.00 84 SER A C 1
ATOM 669 O O . SER A 1 84 ? -3.778 11.367 -5.842 1.00 81.00 84 SER A O 1
ATOM 671 N N . GLU A 1 85 ? -2.229 12.910 -6.348 1.00 81.62 85 GLU A N 1
ATOM 672 C CA . GLU A 1 85 ? -1.902 12.318 -7.650 1.00 81.62 85 GLU A CA 1
ATOM 673 C C . GLU A 1 85 ? -1.208 10.971 -7.467 1.00 81.62 85 GLU A C 1
ATOM 675 O O . GLU A 1 85 ? -1.663 9.953 -7.993 1.00 81.62 85 GLU A O 1
ATOM 680 N N . VAL A 1 86 ? -0.191 10.929 -6.602 1.00 85.62 86 VAL A N 1
ATOM 681 C CA . VAL A 1 86 ? 0.529 9.691 -6.269 1.00 85.62 86 VAL A CA 1
ATOM 682 C C . VAL A 1 86 ? -0.419 8.641 -5.684 1.00 85.62 86 VAL A C 1
ATOM 684 O O . VAL A 1 86 ? -0.332 7.456 -6.014 1.00 85.62 86 VAL A O 1
ATOM 687 N N . LEU A 1 87 ? -1.341 9.070 -4.819 1.00 86.62 87 LEU A N 1
ATOM 688 C CA . LEU A 1 87 ? -2.324 8.187 -4.203 1.00 86.62 87 LEU A CA 1
ATOM 689 C C . LEU A 1 87 ? -3.383 7.693 -5.196 1.00 86.62 87 LEU A C 1
ATOM 691 O O . LEU A 1 87 ? -3.766 6.530 -5.111 1.00 86.62 87 LEU A O 1
ATOM 695 N N . ASN A 1 88 ? -3.815 8.522 -6.148 1.00 82.75 88 ASN A N 1
ATOM 696 C CA . ASN A 1 88 ? -4.756 8.122 -7.197 1.00 82.75 88 ASN A CA 1
ATOM 697 C C . ASN A 1 88 ? -4.158 7.044 -8.108 1.00 82.75 88 ASN A C 1
ATOM 699 O O . ASN A 1 88 ? -4.820 6.052 -8.408 1.00 82.75 88 ASN A O 1
ATOM 703 N N . VAL A 1 89 ? -2.884 7.178 -8.489 1.00 83.75 89 VAL A N 1
ATOM 704 C CA . VAL A 1 89 ? -2.198 6.145 -9.282 1.00 83.75 89 VAL A CA 1
ATOM 705 C C . VAL A 1 89 ? -2.026 4.853 -8.473 1.00 83.75 89 VAL A C 1
ATOM 707 O O . VAL A 1 89 ? -2.227 3.757 -8.997 1.00 83.75 89 VAL A O 1
ATOM 710 N N . LEU A 1 90 ? -1.727 4.964 -7.173 1.00 86.12 90 LEU A N 1
ATOM 711 C CA . LEU A 1 90 ? -1.591 3.815 -6.269 1.00 86.12 90 LEU A CA 1
ATOM 712 C C . LEU A 1 90 ? -2.882 2.982 -6.166 1.00 86.12 90 LEU A C 1
ATOM 714 O O . LEU A 1 90 ? -2.822 1.752 -6.193 1.00 86.12 90 LEU A O 1
ATOM 718 N N . VAL A 1 91 ? -4.040 3.642 -6.038 1.00 84.94 91 VAL A N 1
ATOM 719 C CA . VAL A 1 91 ? -5.347 2.969 -5.910 1.00 84.94 91 VAL A CA 1
ATOM 720 C C . VAL A 1 91 ? -5.894 2.457 -7.243 1.00 84.94 91 VAL A C 1
ATOM 722 O O . VAL A 1 91 ? -6.618 1.464 -7.248 1.00 84.94 91 VAL A O 1
ATOM 725 N N . ALA A 1 92 ? -5.541 3.099 -8.361 1.00 79.38 92 ALA A N 1
ATOM 726 C CA . ALA A 1 92 ? -5.968 2.686 -9.697 1.00 79.38 92 ALA A CA 1
ATOM 727 C C . ALA A 1 92 ? -5.181 1.480 -10.234 1.00 79.38 92 ALA A C 1
ATOM 729 O O . ALA A 1 92 ? -5.718 0.705 -11.021 1.00 79.38 92 ALA A O 1
ATOM 730 N N . GLY A 1 93 ? -3.922 1.316 -9.819 1.00 80.31 93 GLY A N 1
ATOM 731 C CA . GLY A 1 93 ? -3.070 0.217 -10.266 1.00 80.31 93 GLY A CA 1
ATOM 732 C C . GLY A 1 93 ? -2.707 -0.728 -9.124 1.00 80.31 93 GLY A C 1
ATOM 733 O O . GLY A 1 93 ? -3.449 -1.677 -8.865 1.00 80.31 93 GLY A O 1
ATOM 734 N N . PRO A 1 94 ? -1.570 -0.507 -8.442 1.00 82.44 94 PRO A N 1
ATOM 735 C CA . PRO A 1 94 ? -0.988 -1.471 -7.511 1.00 82.44 94 PRO A CA 1
ATOM 736 C C . PRO A 1 94 ? -1.951 -2.077 -6.489 1.00 82.44 94 PRO A C 1
ATOM 738 O O . PRO A 1 94 ? -1.993 -3.296 -6.325 1.00 82.44 94 PRO A O 1
ATOM 741 N N . LEU A 1 95 ? -2.753 -1.244 -5.820 1.00 84.25 95 LEU A N 1
ATOM 742 C CA . LEU A 1 95 ? -3.665 -1.721 -4.783 1.00 84.25 95 LEU A CA 1
ATOM 743 C C . LEU A 1 95 ? -4.848 -2.503 -5.370 1.00 84.25 95 LEU A C 1
ATOM 745 O O . LEU A 1 95 ? -5.253 -3.507 -4.790 1.00 84.25 95 LEU A O 1
ATOM 749 N N . ALA A 1 96 ? -5.376 -2.084 -6.524 1.00 83.56 96 ALA A N 1
ATOM 750 C CA . ALA A 1 96 ? -6.445 -2.806 -7.209 1.00 83.56 96 ALA A CA 1
ATOM 751 C C . ALA A 1 96 ? -5.977 -4.199 -7.660 1.00 83.56 96 ALA A C 1
ATOM 753 O O . ALA A 1 96 ? -6.680 -5.181 -7.433 1.00 83.56 96 ALA A O 1
ATOM 754 N N . TYR A 1 97 ? -4.768 -4.304 -8.225 1.00 82.75 97 TYR A N 1
ATOM 755 C CA . TYR A 1 97 ? -4.191 -5.593 -8.624 1.00 82.75 97 TYR A CA 1
ATOM 756 C C . TYR A 1 97 ? -3.896 -6.499 -7.426 1.00 82.75 97 TYR A C 1
ATOM 758 O O . TYR A 1 97 ? -4.213 -7.684 -7.475 1.00 82.75 97 TYR A O 1
ATOM 766 N N . LEU A 1 98 ? -3.369 -5.949 -6.327 1.00 84.38 98 LEU A N 1
ATOM 767 C CA . LEU A 1 98 ? -3.129 -6.711 -5.099 1.00 84.38 98 LEU A CA 1
ATOM 768 C C . LEU A 1 98 ? -4.430 -7.293 -4.519 1.00 84.38 98 LEU A C 1
ATOM 770 O O . LEU A 1 98 ? -4.445 -8.434 -4.063 1.00 84.38 98 LEU A O 1
ATOM 774 N N . ILE A 1 99 ? -5.528 -6.533 -4.553 1.00 84.56 99 ILE A N 1
ATOM 775 C CA . ILE A 1 99 ? -6.847 -7.009 -4.112 1.00 84.56 99 ILE A CA 1
ATOM 776 C C . ILE A 1 99 ? -7.413 -8.044 -5.089 1.00 84.56 99 ILE A C 1
ATOM 778 O O . ILE A 1 99 ? -8.005 -9.032 -4.655 1.00 84.56 99 ILE A O 1
ATOM 782 N N . ALA A 1 100 ? -7.229 -7.847 -6.393 1.00 83.06 100 ALA A N 1
ATOM 783 C CA . ALA A 1 100 ? -7.734 -8.773 -7.397 1.00 83.06 100 ALA A CA 1
ATOM 784 C C . ALA A 1 100 ? -7.066 -10.153 -7.310 1.00 83.06 100 ALA A C 1
ATOM 786 O O . ALA A 1 100 ? -7.763 -11.166 -7.341 1.00 83.06 100 ALA A O 1
ATOM 787 N N . ASP A 1 101 ? -5.741 -10.178 -7.170 1.00 82.44 101 ASP A N 1
ATOM 788 C CA . ASP A 1 101 ? -4.939 -11.402 -7.155 1.00 82.44 101 ASP A CA 1
ATOM 789 C C . ASP A 1 101 ? -4.891 -12.053 -5.763 1.00 82.44 101 ASP A C 1
ATOM 791 O O . ASP A 1 101 ? -5.207 -13.228 -5.584 1.00 82.44 101 ASP A O 1
ATOM 795 N N . SER A 1 102 ? -4.571 -11.258 -4.743 1.00 82.44 102 SER A N 1
ATOM 796 C CA . SER A 1 102 ? -4.282 -11.739 -3.391 1.00 82.44 102 SER A CA 1
ATOM 797 C C . SER A 1 102 ? -5.327 -11.298 -2.354 1.00 82.44 102 SER A C 1
ATOM 799 O O . SER A 1 102 ? -5.155 -11.523 -1.155 1.00 82.44 102 SER A O 1
ATOM 801 N N . GLY A 1 103 ? -6.459 -10.721 -2.771 1.00 79.94 103 GLY A N 1
ATOM 802 C CA . GLY A 1 103 ? -7.462 -10.155 -1.860 1.00 79.94 103 GLY A CA 1
ATOM 803 C C . GLY A 1 103 ? -7.988 -11.127 -0.806 1.00 79.94 103 GLY A C 1
ATOM 804 O O . GLY A 1 103 ? -8.176 -10.729 0.338 1.00 79.94 103 GLY A O 1
ATOM 805 N N . ARG A 1 104 ? -8.142 -12.418 -1.133 1.00 83.56 104 ARG A N 1
ATOM 806 C CA . ARG A 1 104 ? -8.575 -13.447 -0.165 1.00 83.56 104 ARG A CA 1
ATOM 807 C C . ARG A 1 104 ? -7.589 -13.634 0.994 1.00 83.56 104 ARG A C 1
ATOM 809 O O . ARG A 1 104 ? -8.020 -13.936 2.099 1.00 83.56 104 ARG A O 1
ATOM 816 N N . LEU A 1 105 ? -6.290 -13.449 0.749 1.00 84.62 105 LEU A N 1
ATOM 817 C CA . LEU A 1 105 ? -5.237 -13.581 1.762 1.00 84.62 105 LEU A CA 1
ATOM 818 C C . LEU A 1 105 ? -5.093 -12.312 2.612 1.00 84.62 105 LEU A C 1
ATOM 820 O O . LEU A 1 105 ? -4.732 -12.387 3.784 1.00 84.62 105 LEU A O 1
ATOM 824 N N . PHE A 1 106 ? -5.377 -11.144 2.028 1.00 85.94 106 PHE A N 1
ATOM 825 C CA . PHE A 1 106 ? -5.159 -9.846 2.670 1.00 85.94 106 PHE A CA 1
ATOM 826 C C . PHE A 1 106 ? -6.427 -9.195 3.229 1.00 85.94 106 PHE A C 1
ATOM 828 O O . PHE A 1 106 ? -6.313 -8.178 3.911 1.00 85.94 106 PHE A O 1
ATOM 835 N N . ILE A 1 107 ? -7.619 -9.753 2.996 1.00 87.81 107 ILE A N 1
ATOM 836 C CA . ILE A 1 107 ? -8.888 -9.110 3.366 1.00 87.81 107 ILE A CA 1
ATOM 837 C C . ILE A 1 107 ? -8.975 -8.749 4.854 1.00 87.81 107 ILE A C 1
ATOM 839 O O . ILE A 1 107 ? -9.331 -7.619 5.180 1.00 87.81 107 ILE A O 1
ATOM 843 N N . ASP A 1 108 ? -8.541 -9.629 5.757 1.00 87.62 108 ASP A N 1
ATOM 844 C CA . ASP A 1 108 ? -8.569 -9.353 7.200 1.00 87.62 108 ASP A CA 1
ATOM 845 C C . ASP A 1 108 ? -7.623 -8.195 7.577 1.00 87.62 108 ASP A C 1
ATOM 847 O O . ASP A 1 108 ? -7.905 -7.394 8.471 1.00 87.62 108 ASP A O 1
ATOM 851 N N . ARG A 1 109 ? -6.500 -8.055 6.857 1.00 89.06 109 ARG A N 1
ATOM 852 C CA . ARG A 1 109 ? -5.548 -6.950 7.048 1.00 89.06 109 ARG A CA 1
ATOM 853 C C . ARG A 1 109 ? -6.064 -5.644 6.451 1.00 89.06 109 ARG A C 1
ATOM 855 O O . ARG A 1 109 ? -5.861 -4.593 7.054 1.00 89.06 109 ARG A O 1
ATOM 862 N N . ILE A 1 110 ? -6.739 -5.706 5.302 1.00 88.00 110 ILE A N 1
ATOM 863 C CA . ILE A 1 110 ? -7.401 -4.558 4.669 1.00 88.00 110 ILE A CA 1
ATOM 864 C C . ILE A 1 110 ? -8.478 -4.009 5.596 1.00 88.00 110 ILE A C 1
ATOM 866 O O . ILE A 1 110 ? -8.520 -2.801 5.831 1.00 88.00 110 ILE A O 1
ATOM 870 N N . GLU A 1 111 ? -9.299 -4.887 6.172 1.00 88.81 111 GLU A N 1
ATOM 871 C CA . GLU A 1 111 ? -10.277 -4.510 7.184 1.00 88.81 111 GLU A CA 1
ATOM 872 C C . GLU A 1 111 ? -9.582 -3.835 8.367 1.00 88.81 111 GLU A C 1
ATOM 874 O O . GLU A 1 111 ? -9.873 -2.676 8.664 1.00 88.81 111 GLU A O 1
ATOM 879 N N . ALA A 1 112 ? -8.619 -4.506 9.006 1.00 87.69 112 ALA A N 1
ATOM 880 C CA . ALA A 1 112 ? -7.919 -3.969 10.171 1.00 87.69 112 ALA A CA 1
ATOM 881 C C . ALA A 1 112 ? -7.268 -2.597 9.905 1.00 87.69 112 ALA A C 1
ATOM 883 O O . ALA A 1 112 ? -7.355 -1.696 10.743 1.00 87.69 112 ALA A O 1
ATOM 884 N N . GLU A 1 113 ? -6.650 -2.397 8.739 1.00 88.12 113 GLU A N 1
ATOM 885 C CA . GLU A 1 113 ? -6.054 -1.110 8.378 1.00 88.12 113 GLU A CA 1
ATOM 886 C C . GLU A 1 113 ? -7.119 -0.040 8.103 1.00 88.12 113 GLU A C 1
ATOM 888 O O . GLU A 1 113 ? -6.973 1.101 8.542 1.00 88.12 113 GLU A O 1
ATOM 893 N N . ALA A 1 114 ? -8.234 -0.389 7.459 1.00 87.44 114 ALA A N 1
ATOM 894 C CA . ALA A 1 114 ? -9.350 0.532 7.252 1.00 87.44 114 ALA A CA 1
ATOM 895 C C . ALA A 1 114 ? -10.025 0.930 8.572 1.00 87.44 114 ALA A C 1
ATOM 897 O O . ALA A 1 114 ? -10.506 2.061 8.700 1.00 87.44 114 ALA A O 1
ATOM 898 N N . TRP A 1 115 ? -10.020 0.049 9.575 1.00 83.44 115 TRP A N 1
ATOM 899 C CA . TRP A 1 115 ? -10.428 0.358 10.946 1.00 83.44 115 TRP A CA 1
ATOM 900 C C . TRP A 1 115 ? -9.458 1.339 11.624 1.00 83.44 115 TRP A C 1
ATOM 902 O O . TRP A 1 115 ? -9.905 2.309 12.241 1.00 83.44 115 TRP A O 1
ATOM 912 N N . ARG A 1 116 ? -8.143 1.138 11.470 1.00 84.88 116 ARG A N 1
ATOM 913 C CA . ARG A 1 116 ? -7.093 1.953 12.115 1.00 84.88 116 ARG A CA 1
ATOM 914 C C . ARG A 1 116 ? -6.866 3.313 11.455 1.00 84.88 116 ARG A C 1
ATOM 916 O O . ARG A 1 116 ? -6.570 4.284 12.151 1.00 84.88 116 ARG A O 1
ATOM 923 N N . SER A 1 117 ? -6.990 3.394 10.133 1.00 82.75 117 SER A N 1
ATOM 924 C CA . SER A 1 117 ? -6.594 4.553 9.333 1.00 82.75 117 SER A CA 1
ATOM 925 C C . SER A 1 117 ? -7.767 5.091 8.508 1.00 82.75 117 SER A C 1
ATOM 927 O O . SER A 1 117 ? -8.090 4.563 7.440 1.00 82.75 117 SER A O 1
ATOM 929 N N . PRO A 1 118 ? -8.384 6.215 8.928 1.00 82.19 118 PRO A N 1
ATOM 930 C CA . PRO A 1 118 ? -9.407 6.886 8.127 1.00 82.19 118 PRO A CA 1
ATOM 931 C C . PRO A 1 118 ? -8.893 7.321 6.747 1.00 82.19 118 PRO A C 1
ATOM 933 O O . PRO A 1 118 ? -9.667 7.396 5.796 1.00 82.19 118 PRO A O 1
ATOM 936 N N . LYS A 1 119 ? -7.584 7.596 6.622 1.00 81.88 119 LYS A N 1
ATOM 937 C CA . LYS A 1 119 ? -6.935 7.920 5.343 1.00 81.88 119 LYS A CA 1
ATOM 938 C C . LYS A 1 119 ? -6.948 6.712 4.406 1.00 81.88 119 LYS A C 1
ATOM 940 O O . LYS A 1 119 ? -7.313 6.862 3.245 1.00 81.88 119 LYS A O 1
ATOM 945 N N . PHE A 1 120 ? -6.616 5.526 4.920 1.00 84.62 120 PHE A N 1
ATOM 946 C CA . PHE A 1 120 ? -6.695 4.287 4.146 1.00 84.62 120 PHE A CA 1
ATOM 947 C C . PHE A 1 120 ? -8.133 3.977 3.730 1.00 84.62 120 PHE A C 1
ATOM 949 O O . PHE A 1 120 ? -8.384 3.692 2.565 1.00 84.62 120 PHE A O 1
ATOM 956 N N . ARG A 1 121 ? -9.101 4.150 4.640 1.00 84.44 121 ARG A N 1
ATOM 957 C CA . ARG A 1 121 ? -10.523 3.979 4.313 1.00 84.44 121 ARG A CA 1
ATOM 958 C C . ARG A 1 121 ? -10.963 4.882 3.164 1.00 84.44 121 ARG A C 1
ATOM 960 O O . ARG A 1 121 ? -11.577 4.394 2.226 1.00 84.44 121 ARG A O 1
ATOM 967 N N . LYS A 1 122 ? -10.599 6.172 3.190 1.00 83.06 122 LYS A N 1
ATOM 968 C CA . LYS A 1 122 ? -10.879 7.103 2.080 1.00 83.06 122 LYS A CA 1
ATOM 969 C C . LYS A 1 122 ? -10.295 6.613 0.758 1.00 83.06 122 LYS A C 1
ATOM 971 O O . LYS A 1 122 ? -10.960 6.709 -0.263 1.00 83.06 122 LYS A O 1
ATOM 976 N N . LEU A 1 123 ? -9.089 6.055 0.783 1.00 83.94 123 LEU A N 1
ATOM 977 C CA . LEU A 1 123 ? -8.448 5.532 -0.420 1.00 83.94 123 LEU A CA 1
ATOM 978 C C . LEU A 1 123 ? -9.134 4.295 -0.975 1.00 83.94 123 LEU A C 1
ATOM 980 O O . LEU A 1 123 ? -9.257 4.197 -2.189 1.00 83.94 123 LEU A O 1
ATOM 984 N N . LEU A 1 124 ? -9.661 3.415 -0.118 1.00 85.12 124 LEU A N 1
ATOM 985 C CA . LEU A 1 124 ? -10.485 2.286 -0.560 1.00 85.12 124 LEU A CA 1
ATOM 986 C C . LEU A 1 124 ? -11.723 2.735 -1.347 1.00 85.12 124 LEU A C 1
ATOM 988 O O . LEU A 1 124 ? -12.216 1.971 -2.171 1.00 85.12 124 LEU A O 1
ATOM 992 N N . HIS A 1 125 ? -12.208 3.972 -1.162 1.00 82.44 125 HIS A N 1
ATOM 993 C CA . HIS A 1 125 ? -13.281 4.492 -2.010 1.00 82.44 125 HIS A CA 1
ATOM 994 C C . HIS A 1 125 ? -12.857 4.793 -3.446 1.00 82.44 125 HIS A C 1
ATOM 996 O O . HIS A 1 125 ? -13.724 4.802 -4.318 1.00 82.44 125 HIS A O 1
ATOM 1002 N N . CYS A 1 126 ? -11.566 5.013 -3.678 1.00 81.75 126 CYS A N 1
ATOM 1003 C CA . CYS A 1 126 ? -10.996 5.338 -4.979 1.00 81.75 126 CYS A CA 1
ATOM 1004 C C . CYS A 1 126 ? -10.377 4.118 -5.680 1.00 81.75 126 CYS A C 1
ATOM 1006 O O . CYS A 1 126 ? -9.922 4.243 -6.814 1.00 81.75 126 CYS A O 1
ATOM 1008 N N . VAL A 1 127 ? -10.332 2.952 -5.025 1.00 83.94 127 VAL A N 1
ATOM 1009 C CA . VAL A 1 127 ? -9.784 1.731 -5.628 1.00 83.94 127 VAL A CA 1
ATOM 1010 C C . VAL A 1 127 ? -10.717 1.232 -6.723 1.00 83.94 127 VAL A C 1
ATOM 1012 O O . VAL A 1 127 ? -11.927 1.102 -6.523 1.00 83.94 127 VAL A O 1
ATOM 1015 N N . TRP A 1 128 ? -10.134 0.915 -7.878 1.00 77.69 128 TRP A N 1
ATOM 1016 C CA . TRP A 1 128 ? -10.868 0.304 -8.976 1.00 77.69 128 TRP A CA 1
ATOM 1017 C C . TRP A 1 128 ? -11.373 -1.089 -8.580 1.00 77.69 128 TRP A C 1
ATOM 1019 O O . TRP A 1 128 ? -10.597 -1.947 -8.153 1.00 77.69 128 TRP A O 1
ATOM 1029 N N . ARG A 1 129 ? -12.681 -1.327 -8.743 1.00 78.75 129 ARG A N 1
ATOM 1030 C CA . ARG A 1 129 ? -13.308 -2.614 -8.419 1.00 78.75 129 ARG A CA 1
ATOM 1031 C C . ARG A 1 129 ? -12.871 -3.699 -9.402 1.00 78.75 129 ARG A C 1
ATOM 1033 O O . ARG A 1 129 ? -13.430 -3.818 -10.487 1.00 78.75 129 ARG A O 1
ATOM 1040 N N . CYS A 1 130 ? -11.877 -4.491 -9.012 1.00 73.00 130 CYS A N 1
ATOM 1041 C CA . CYS A 1 130 ? -11.409 -5.667 -9.741 1.00 73.00 130 CYS A CA 1
ATOM 1042 C C . CYS A 1 130 ? -11.177 -6.823 -8.762 1.00 73.00 130 CYS A C 1
ATOM 1044 O O . CYS A 1 130 ? -10.642 -6.605 -7.675 1.00 73.00 130 CYS A O 1
ATOM 1046 N N . GLY A 1 131 ? -11.598 -8.037 -9.118 1.00 75.88 131 GLY A N 1
ATOM 1047 C CA . GLY A 1 131 ? -11.409 -9.226 -8.288 1.00 75.88 131 GLY A CA 1
ATOM 1048 C C . GLY A 1 131 ? -12.704 -9.883 -7.805 1.00 75.88 131 GLY A C 1
ATOM 1049 O O . GLY A 1 131 ? -13.795 -9.552 -8.274 1.00 75.88 131 GLY A O 1
ATOM 1050 N N . PRO A 1 132 ? -12.588 -10.848 -6.883 1.00 80.25 132 PRO A N 1
ATOM 1051 C CA . PRO A 1 132 ? -13.703 -11.690 -6.472 1.00 80.25 132 PRO A CA 1
ATOM 1052 C C . PRO A 1 132 ? -14.750 -10.924 -5.643 1.00 80.25 132 PRO A C 1
ATOM 1054 O O . PRO A 1 132 ? -14.420 -10.091 -4.796 1.00 80.25 132 PRO A O 1
ATOM 1057 N N . ALA A 1 133 ? -16.030 -11.219 -5.891 1.00 83.50 133 ALA A N 1
ATOM 1058 C CA . ALA A 1 133 ? -17.163 -10.473 -5.337 1.00 83.50 133 ALA A CA 1
ATOM 1059 C C . ALA A 1 133 ? -17.262 -10.542 -3.803 1.00 83.50 133 ALA A C 1
ATOM 1061 O O . ALA A 1 133 ? -17.644 -9.564 -3.168 1.00 83.50 133 ALA A O 1
ATOM 1062 N N . ASP A 1 134 ? -16.877 -11.662 -3.193 1.00 85.38 134 ASP A N 1
ATOM 1063 C CA . ASP A 1 134 ? -16.903 -11.847 -1.740 1.00 85.38 134 ASP A CA 1
ATOM 1064 C C . ASP A 1 134 ? -15.861 -10.983 -1.012 1.00 85.38 134 ASP A C 1
ATOM 1066 O O . ASP A 1 134 ? -16.130 -10.463 0.071 1.00 85.38 134 ASP A O 1
ATOM 1070 N N . VAL A 1 135 ? -14.700 -10.752 -1.634 1.00 86.88 135 VAL A N 1
ATOM 1071 C CA . VAL A 1 135 ? -13.691 -9.815 -1.117 1.00 86.88 135 VAL A CA 1
ATOM 1072 C C . VAL A 1 135 ? -14.223 -8.384 -1.191 1.00 86.88 135 VAL A C 1
ATOM 1074 O O . VAL A 1 135 ? -14.111 -7.634 -0.223 1.00 86.88 135 VAL A O 1
ATOM 1077 N N . TRP A 1 136 ? -14.863 -8.012 -2.303 1.00 85.69 136 TRP A N 1
ATOM 1078 C CA . TRP A 1 136 ? -15.449 -6.680 -2.463 1.00 85.69 136 TRP A CA 1
ATOM 1079 C C . TRP A 1 136 ? -16.626 -6.416 -1.527 1.00 85.69 136 TRP A C 1
ATOM 1081 O O . TRP A 1 136 ? -16.713 -5.317 -0.988 1.00 85.69 136 TRP A O 1
ATOM 1091 N N . ALA A 1 137 ? -17.462 -7.419 -1.250 1.00 86.75 137 ALA A N 1
ATOM 1092 C CA . ALA A 1 137 ? -18.531 -7.308 -0.260 1.00 86.75 137 ALA A CA 1
ATOM 1093 C C . ALA A 1 137 ? -17.979 -6.968 1.136 1.00 86.75 137 ALA A C 1
ATOM 1095 O O . ALA A 1 137 ? -18.507 -6.097 1.828 1.00 86.75 137 ALA A O 1
ATOM 1096 N N . ARG A 1 138 ? -16.866 -7.603 1.529 1.00 87.88 138 ARG A N 1
ATOM 1097 C CA . ARG A 1 138 ? -16.175 -7.291 2.788 1.00 87.88 138 ARG A CA 1
ATOM 1098 C C . ARG A 1 138 ? -15.558 -5.893 2.776 1.00 87.88 138 ARG A C 1
ATOM 1100 O O . ARG A 1 138 ? -15.730 -5.154 3.740 1.00 87.88 138 ARG A O 1
ATOM 1107 N N . ILE A 1 139 ? -14.907 -5.492 1.680 1.00 86.69 139 ILE A N 1
ATOM 1108 C CA . ILE A 1 139 ? -14.339 -4.139 1.525 1.00 86.69 139 ILE A CA 1
ATOM 1109 C C . ILE A 1 139 ? -15.426 -3.061 1.624 1.00 86.69 139 ILE A C 1
ATOM 1111 O O . ILE A 1 139 ? -15.227 -2.045 2.294 1.00 86.69 139 ILE A O 1
ATOM 1115 N N . ASP A 1 140 ? -16.575 -3.271 0.983 1.00 86.50 140 ASP A N 1
ATOM 1116 C CA . ASP A 1 140 ? -17.690 -2.326 1.007 1.00 86.50 140 ASP A CA 1
ATOM 1117 C C . ASP A 1 140 ? -18.260 -2.159 2.422 1.00 86.50 140 ASP A C 1
ATOM 1119 O O . ASP A 1 140 ? -18.474 -1.027 2.860 1.00 86.50 140 ASP A O 1
ATOM 1123 N N . ALA A 1 141 ? -18.345 -3.240 3.204 1.00 85.88 141 ALA A N 1
ATOM 1124 C CA . ALA A 1 141 ? -18.741 -3.156 4.609 1.00 85.88 141 ALA A CA 1
ATOM 1125 C C . ALA A 1 141 ? -17.819 -2.235 5.437 1.00 85.88 141 ALA A C 1
ATOM 1127 O O . ALA A 1 141 ? -18.290 -1.520 6.320 1.00 85.88 141 ALA A O 1
ATOM 1128 N N . VAL A 1 142 ? -16.510 -2.195 5.146 1.00 85.00 142 VAL A N 1
ATOM 1129 C CA . VAL A 1 142 ? -15.560 -1.301 5.844 1.00 85.00 142 VAL A CA 1
ATOM 1130 C C . VAL A 1 142 ? -15.612 0.138 5.330 1.00 85.00 142 VAL A C 1
ATOM 1132 O O . VAL A 1 142 ? -15.317 1.072 6.082 1.00 85.00 142 VAL A O 1
ATOM 1135 N N . ARG A 1 143 ? -15.975 0.333 4.057 1.00 82.62 143 ARG A N 1
ATOM 1136 C CA . ARG A 1 143 ? -16.164 1.653 3.431 1.00 82.62 143 ARG A CA 1
ATOM 1137 C C . ARG A 1 143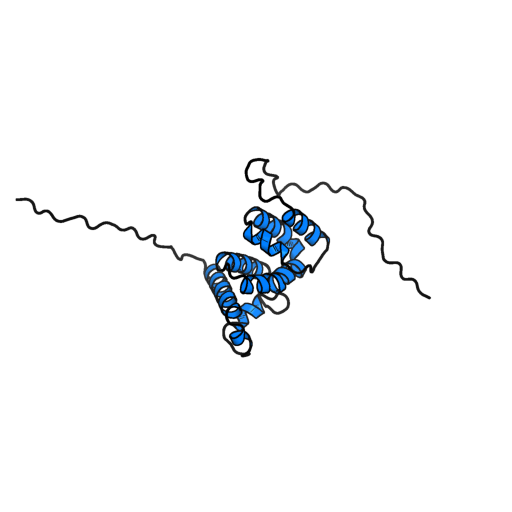 ? -17.369 2.386 4.014 1.00 82.62 143 ARG A C 1
ATOM 1139 O O . ARG A 1 143 ? -17.323 3.601 4.182 1.00 82.62 143 ARG A O 1
ATOM 1146 N N . GLU A 1 144 ? -18.413 1.649 4.365 1.00 74.94 144 GLU A N 1
ATOM 1147 C CA . GLU A 1 144 ? -19.663 2.191 4.905 1.00 74.94 144 GLU A CA 1
ATOM 1148 C C . GLU A 1 144 ? -19.617 2.467 6.419 1.00 74.94 144 GLU A C 1
ATOM 1150 O O . GLU A 1 144 ? -20.562 3.026 6.978 1.00 74.94 144 GLU A O 1
ATOM 1155 N N . LEU A 1 145 ? -18.512 2.137 7.104 1.00 66.12 145 LEU A N 1
ATOM 1156 C CA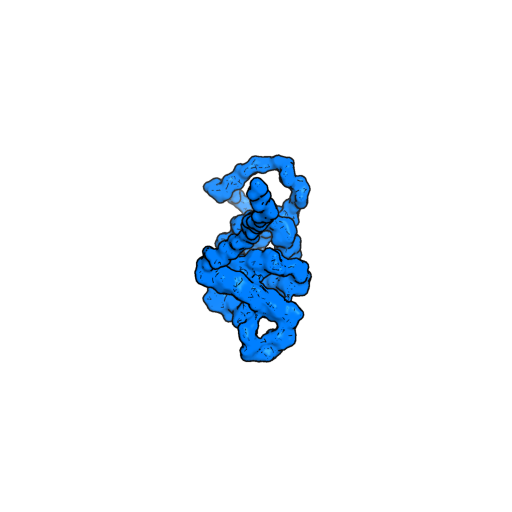 . LEU A 1 145 ? -18.393 2.374 8.543 1.00 66.12 145 LEU A CA 1
ATOM 1157 C C . LEU A 1 145 ? -18.442 3.873 8.878 1.00 66.12 145 LEU A C 1
ATOM 1159 O O . LEU A 1 145 ? -17.561 4.628 8.436 1.00 66.12 145 LEU A O 1
ATOM 1163 N N . PRO A 1 146 ? -19.376 4.312 9.746 1.00 53.59 146 PRO A N 1
ATOM 1164 C CA . PRO A 1 146 ? -19.472 5.709 10.143 1.00 53.59 146 PRO A CA 1
ATOM 1165 C C . PRO A 1 146 ? -18.173 6.150 10.825 1.00 53.59 146 PRO A C 1
ATOM 1167 O O . PRO A 1 146 ? -17.636 5.470 11.690 1.00 53.59 146 PRO A O 1
ATOM 1170 N N . THR A 1 147 ? -17.624 7.309 10.471 1.00 51.34 147 THR A N 1
ATOM 1171 C CA . THR A 1 147 ? -16.348 7.813 11.021 1.00 51.34 147 THR A CA 1
ATOM 1172 C C . THR A 1 147 ? -16.400 8.166 12.519 1.00 51.34 147 THR A C 1
ATOM 1174 O O . THR A 1 147 ? -15.387 8.578 13.084 1.00 51.34 147 THR A O 1
ATOM 1177 N N . THR A 1 148 ? -17.555 8.008 13.172 1.00 43.25 148 THR A N 1
ATOM 1178 C CA . THR A 1 148 ? -17.874 8.522 14.513 1.00 43.25 148 THR A CA 1
ATOM 1179 C C . THR A 1 148 ? -17.822 7.493 15.650 1.00 43.25 148 THR A C 1
ATOM 1181 O O . THR A 1 148 ? -18.006 7.877 16.799 1.00 43.25 148 THR A O 1
ATOM 1184 N N . TRP A 1 149 ? -17.508 6.215 15.417 1.00 43.56 149 TRP A N 1
ATOM 1185 C CA . TRP A 1 149 ? -17.596 5.183 16.471 1.00 43.56 149 TRP A CA 1
ATOM 1186 C C . TRP A 1 149 ? -16.402 5.131 17.459 1.00 43.56 149 TRP A C 1
ATOM 1188 O O . TRP A 1 149 ? -16.230 4.137 18.155 1.00 43.56 149 TRP A O 1
ATOM 1198 N N . ARG A 1 150 ? -15.587 6.193 17.609 1.00 41.12 150 ARG A N 1
ATOM 1199 C CA . ARG A 1 150 ? -14.394 6.188 18.498 1.00 41.12 150 ARG A CA 1
ATOM 1200 C C . ARG A 1 150 ? -14.705 6.014 20.004 1.00 41.12 150 ARG A C 1
ATOM 1202 O O . ARG A 1 150 ? -13.785 5.979 20.813 1.00 41.12 150 ARG A O 1
ATOM 1209 N N . THR A 1 151 ? -15.965 5.863 20.397 1.00 45.28 151 THR A N 1
ATOM 1210 C CA . THR A 1 151 ? -16.388 5.612 21.780 1.00 45.28 151 THR A CA 1
ATOM 1211 C C . THR A 1 151 ? -17.390 4.461 21.843 1.00 45.28 151 THR A C 1
ATOM 1213 O O . THR A 1 151 ? -18.595 4.679 21.830 1.00 45.28 151 THR A O 1
ATOM 1216 N N . GLY A 1 152 ? -16.863 3.239 21.962 1.00 46.59 152 GLY A N 1
ATOM 1217 C CA . GLY A 1 152 ? -17.534 2.131 22.646 1.00 46.59 152 GLY A CA 1
ATOM 1218 C C . GLY A 1 152 ? -18.265 1.110 21.772 1.00 46.59 152 GLY A C 1
ATOM 1219 O O . GLY A 1 152 ? -19.415 1.321 21.421 1.00 46.59 152 GLY A O 1
ATOM 1220 N N . LEU A 1 153 ? -17.625 -0.043 21.530 1.00 47.19 153 LEU A N 1
ATOM 1221 C CA . LEU A 1 153 ? -18.219 -1.394 21.591 1.00 47.19 153 LEU A CA 1
ATOM 1222 C C . LEU A 1 153 ? -17.097 -2.458 21.498 1.00 47.19 153 LEU A C 1
ATOM 1224 O O . LEU A 1 153 ? -15.999 -2.144 21.033 1.00 47.19 153 LEU A O 1
ATOM 1228 N N . PRO A 1 154 ? -17.316 -3.675 22.036 1.00 37.38 154 PRO A N 1
ATOM 1229 C CA . PRO A 1 154 ? -16.265 -4.576 22.481 1.00 37.38 154 PRO A CA 1
ATOM 1230 C C . PRO A 1 154 ? -15.564 -5.273 21.317 1.00 37.38 154 PRO A C 1
ATOM 1232 O O . PRO A 1 154 ? -16.169 -5.609 20.301 1.00 37.38 154 PRO A O 1
ATOM 1235 N N . HIS A 1 155 ? -14.274 -5.512 21.532 1.00 36.50 155 HIS A N 1
ATOM 1236 C CA . HIS A 1 155 ? -13.374 -6.315 20.716 1.00 36.50 155 HIS A CA 1
ATOM 1237 C C . HIS A 1 155 ? -14.059 -7.601 20.220 1.00 36.50 155 HIS A C 1
ATOM 1239 O O . HIS A 1 155 ? -14.259 -8.541 20.989 1.00 36.50 155 HIS A O 1
ATOM 1245 N N . ARG A 1 156 ? -14.420 -7.668 18.932 1.00 38.19 156 ARG A N 1
ATOM 1246 C CA . ARG A 1 156 ? -14.654 -8.962 18.283 1.00 38.19 156 ARG A CA 1
ATOM 1247 C C . ARG A 1 156 ? -13.289 -9.554 17.960 1.00 38.19 156 ARG A C 1
ATOM 1249 O O . ARG A 1 156 ? -12.581 -9.040 17.101 1.00 38.19 156 ARG A O 1
ATOM 1256 N N . ASP A 1 157 ? -12.934 -10.608 18.691 1.00 35.66 157 ASP A N 1
ATOM 1257 C CA . ASP A 1 157 ? -11.722 -11.390 18.463 1.00 35.66 157 ASP A CA 1
ATOM 1258 C C . ASP A 1 157 ? -11.703 -11.959 17.034 1.00 35.66 157 ASP A C 1
ATOM 1260 O O . ASP A 1 157 ? -12.629 -12.689 16.665 1.00 35.66 157 ASP A O 1
ATOM 1264 N N . PRO A 1 158 ? -10.652 -11.698 16.236 1.00 42.25 158 PRO A N 1
ATOM 1265 C CA . PRO A 1 158 ? -10.547 -12.185 14.859 1.00 42.25 158 PRO A CA 1
ATOM 1266 C C . PRO A 1 158 ? -10.355 -13.712 14.743 1.00 42.25 158 PRO A C 1
ATOM 1268 O O . PRO A 1 158 ? -10.353 -14.241 13.639 1.00 42.25 158 PRO A O 1
ATOM 1271 N N . CYS A 1 159 ? -10.233 -14.446 15.857 1.00 27.75 159 CYS A N 1
ATOM 1272 C CA . CYS A 1 159 ? -10.001 -15.898 15.864 1.00 27.75 159 CYS A CA 1
ATOM 1273 C C . CYS A 1 159 ? -11.265 -16.769 15.990 1.00 27.75 159 CYS A C 1
ATOM 1275 O O . CYS A 1 159 ? -11.142 -17.983 16.159 1.00 27.75 159 CYS A O 1
ATOM 1277 N N . ARG A 1 160 ? -12.482 -16.213 15.925 1.00 27.25 160 ARG A N 1
ATOM 1278 C CA . ARG A 1 160 ? -13.706 -17.033 15.976 1.00 27.25 160 ARG A CA 1
ATOM 1279 C C . ARG A 1 160 ? -14.232 -17.284 14.557 1.00 27.25 160 ARG A C 1
ATOM 1281 O O . ARG A 1 160 ? -14.632 -16.319 13.911 1.00 27.25 160 ARG A O 1
ATOM 1288 N N . PRO A 1 161 ? -14.281 -18.537 14.065 1.00 28.77 161 PRO A N 1
ATOM 1289 C CA . PRO A 1 161 ? -14.853 -18.805 12.752 1.00 28.77 161 PRO A CA 1
ATOM 1290 C C . PRO A 1 161 ? -16.337 -18.422 12.762 1.00 28.77 161 PRO A C 1
ATOM 1292 O O . PRO A 1 161 ? -17.082 -18.792 13.676 1.00 28.77 161 PRO A O 1
ATOM 1295 N N . ALA A 1 162 ? -16.752 -17.640 11.765 1.00 36.16 162 ALA A N 1
ATOM 1296 C CA . ALA A 1 162 ? -18.153 -17.319 11.546 1.00 36.16 162 ALA A CA 1
ATOM 1297 C C . ALA A 1 162 ? -18.900 -18.620 11.225 1.00 36.16 162 ALA A C 1
ATOM 1299 O O . ALA A 1 162 ? -18.552 -19.329 10.282 1.00 36.16 162 ALA A O 1
ATOM 1300 N N . ALA A 1 163 ? -19.898 -18.955 12.041 1.00 30.59 163 ALA A N 1
ATOM 1301 C CA . ALA A 1 163 ? -20.801 -20.058 11.759 1.00 30.59 163 ALA A CA 1
ATOM 1302 C C . ALA A 1 163 ? -21.473 -19.812 10.399 1.00 30.59 163 ALA A C 1
ATOM 1304 O O . ALA A 1 163 ? -22.089 -18.767 10.191 1.00 30.59 163 ALA A O 1
ATOM 1305 N N . ALA A 1 164 ? -21.316 -20.764 9.481 1.00 28.92 164 ALA A N 1
ATOM 1306 C CA . ALA A 1 164 ? -21.966 -20.749 8.182 1.00 28.92 164 ALA A CA 1
ATOM 1307 C C . ALA A 1 164 ? -23.491 -20.804 8.349 1.00 28.92 164 ALA A C 1
ATOM 1309 O O . ALA A 1 164 ? -24.016 -21.707 9.001 1.00 28.92 164 ALA A O 1
ATOM 1310 N N . THR A 1 165 ? -24.200 -19.869 7.725 1.00 33.59 165 THR A N 1
ATOM 1311 C CA . THR A 1 165 ? -25.623 -20.022 7.409 1.00 33.59 165 THR A CA 1
ATOM 1312 C C . THR A 1 165 ? -25.747 -20.439 5.943 1.00 33.59 165 THR A C 1
ATOM 1314 O O . THR A 1 165 ? -25.145 -19.780 5.093 1.00 33.59 165 THR A O 1
ATOM 1317 N N . PRO A 1 166 ? -26.478 -21.520 5.621 1.00 36.62 166 PRO A N 1
ATOM 1318 C CA . PRO A 1 166 ? -26.663 -21.957 4.248 1.00 36.62 166 PRO A CA 1
ATOM 1319 C C . PRO A 1 166 ? -27.830 -21.216 3.591 1.00 36.62 166 PRO A C 1
ATOM 1321 O O . PRO A 1 166 ? -28.880 -21.042 4.209 1.00 36.62 166 PRO A O 1
ATOM 1324 N N . GLY A 1 167 ? -27.656 -20.885 2.314 1.00 43.41 167 GLY A N 1
ATOM 1325 C CA . GLY A 1 167 ? -28.751 -20.546 1.410 1.00 43.41 167 GLY A C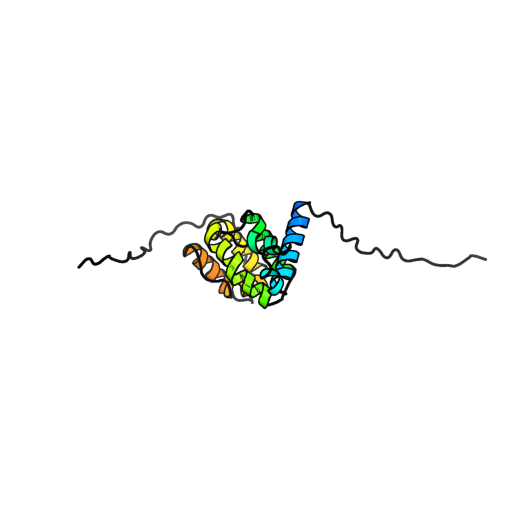A 1
ATOM 1326 C C . GLY A 1 167 ? -28.733 -19.101 0.943 1.00 43.41 167 GLY A C 1
ATOM 1327 O O . GLY A 1 167 ? -29.335 -18.255 1.581 1.00 43.41 167 GLY A O 1
ATOM 1328 N N . ASP A 1 168 ? -28.072 -18.862 -0.187 1.00 31.30 168 ASP A N 1
ATOM 1329 C CA . ASP A 1 168 ? -28.641 -18.048 -1.262 1.00 31.30 168 ASP A CA 1
ATOM 1330 C C . ASP A 1 168 ? -27.921 -18.400 -2.572 1.00 31.30 168 ASP A C 1
ATOM 1332 O O . ASP A 1 168 ? -26.721 -18.184 -2.754 1.00 31.30 168 ASP A O 1
ATOM 1336 N N . ASP A 1 169 ? -28.683 -19.050 -3.447 1.00 35.81 169 ASP A N 1
ATOM 1337 C CA . ASP A 1 169 ? -28.324 -19.486 -4.791 1.00 35.81 169 ASP A CA 1
ATOM 1338 C C . ASP A 1 169 ? -28.064 -18.270 -5.699 1.00 35.81 169 ASP A C 1
ATOM 1340 O O . ASP A 1 169 ? -28.899 -17.372 -5.828 1.00 35.81 169 ASP A O 1
ATOM 1344 N N . CYS A 1 170 ? -26.915 -18.251 -6.379 1.00 31.23 170 CYS A N 1
ATOM 1345 C CA . CYS A 1 170 ? -26.667 -17.338 -7.497 1.00 31.23 170 CYS A CA 1
ATOM 1346 C C . CYS A 1 170 ? -27.436 -17.827 -8.736 1.00 31.23 170 CYS A C 1
ATOM 1348 O O . CYS A 1 170 ? -27.185 -18.950 -9.182 1.00 31.23 170 CYS A O 1
ATOM 1350 N N . PRO A 1 171 ? -28.295 -17.017 -9.385 1.00 35.00 171 PRO A N 1
ATOM 1351 C CA . PRO A 1 171 ? -28.870 -17.426 -10.656 1.00 35.00 171 PRO A CA 1
ATOM 1352 C C . PRO A 1 171 ? -27.786 -17.420 -11.744 1.00 35.00 171 PRO A C 1
ATOM 1354 O O . PRO A 1 171 ? -27.196 -16.389 -12.068 1.00 35.00 171 PRO A O 1
ATOM 1357 N N . SER A 1 172 ? -27.535 -18.597 -12.318 1.00 38.12 172 SER A N 1
ATOM 1358 C CA . SER A 1 172 ? -26.708 -18.769 -13.516 1.00 38.12 172 SER A CA 1
ATOM 1359 C C . SER A 1 172 ? -27.344 -18.057 -14.720 1.00 38.12 172 SER A C 1
ATOM 1361 O O . SER A 1 172 ? -28.561 -18.161 -14.909 1.00 38.12 172 SER A O 1
ATOM 1363 N N . PRO A 1 173 ? -26.570 -17.385 -15.594 1.00 33.81 173 PRO A N 1
ATOM 1364 C CA . PRO A 1 173 ? -27.110 -16.865 -16.840 1.00 33.81 173 PRO A CA 1
ATOM 1365 C C . PRO A 1 173 ? -27.406 -18.044 -17.772 1.00 33.81 173 PRO A C 1
ATOM 1367 O O . PRO A 1 173 ? -26.511 -18.759 -18.219 1.00 33.81 173 PRO A O 1
ATOM 1370 N N . SER A 1 174 ? -28.690 -18.269 -18.041 1.00 33.59 174 SER A N 1
ATOM 1371 C CA . SER A 1 174 ? -29.137 -19.275 -18.999 1.00 33.59 174 SER A CA 1
ATOM 1372 C C . SER A 1 174 ? -28.681 -18.891 -20.406 1.00 33.59 174 SER A C 1
ATOM 1374 O O . SER A 1 174 ? -29.138 -17.898 -20.972 1.00 33.59 174 SER A O 1
ATOM 1376 N N . LEU A 1 175 ? -27.803 -19.715 -20.973 1.00 31.89 175 LEU A N 1
ATOM 1377 C CA . LEU A 1 175 ? -27.518 -19.774 -22.400 1.00 31.89 175 LEU A CA 1
ATOM 1378 C C . LEU A 1 175 ? -28.834 -20.117 -23.128 1.00 31.89 175 LEU A C 1
ATOM 1380 O O . LEU A 1 175 ? -29.332 -21.237 -23.013 1.00 31.89 175 LEU A O 1
ATOM 1384 N N . ARG A 1 176 ? -29.428 -19.169 -23.860 1.00 32.25 176 ARG A N 1
ATOM 1385 C CA . ARG A 1 176 ? -30.433 -19.494 -24.882 1.00 32.25 176 ARG A CA 1
ATOM 1386 C C . ARG A 1 176 ? -29.710 -19.638 -26.211 1.00 32.25 176 ARG A C 1
ATOM 1388 O O . ARG A 1 176 ? -29.304 -18.649 -26.808 1.00 32.25 176 ARG A O 1
ATOM 1395 N N . VAL A 1 177 ? -29.545 -20.888 -26.625 1.00 35.41 177 VAL A N 1
ATOM 1396 C CA . VAL A 1 177 ? -29.270 -21.256 -28.013 1.00 35.41 177 VAL A CA 1
ATOM 1397 C C . VAL A 1 177 ? -30.565 -21.051 -28.800 1.00 35.41 177 VAL A C 1
ATOM 1399 O O . VAL A 1 177 ? -31.620 -21.532 -28.379 1.00 35.41 177 VAL A O 1
ATOM 1402 N N . ALA A 1 178 ? -30.468 -20.327 -29.909 1.00 42.09 178 ALA A N 1
ATOM 1403 C CA . ALA A 1 178 ? -31.415 -20.330 -31.017 1.00 42.09 178 ALA A CA 1
ATOM 1404 C C . ALA A 1 178 ? -30.608 -20.524 -32.301 1.00 42.09 178 ALA A C 1
ATOM 1406 O O . ALA A 1 178 ? -29.496 -19.948 -32.366 1.00 42.09 178 ALA A O 1
#